Protein AF-A0A974KWH3-F1 (afdb_monomer_lite)

Secondary structure (DSSP, 8-state):
--HHHHHHHHHHHHHHHHHHHHHHHHHHHHHHHHHHHHHHHHHHHHHHHHHHHHHHHHHHHHHHHHHHHTT--S------HHHHHHHHHHHHHHHHHHHHHHHHHHHHHHHHHHHHHHHHHHHHHHH-

Radius of gyration: 28.75 Å; chains: 1; bounding box: 58×22×89 Å

Foldseek 3Di:
DDPVVVVVVVVVVVVLLVVLVVVLVVLVVVLVVLVVVLVVLVVVLVVLVVVLVVLVVVLVVVVVVVCVVVVPPDDDDDDDPVSVVSVVVSVVSVVVSVVSVVVSVVSVVVSVVSVVVSVVSVVSNVVD

Sequence (128 aa):
MNYLDLYLQHFLKIIIKNNINDYRSLLDDKLQSMERYIKYLKNKKEKINTLIDSLSATLENKYIDMINMYNIKNAQEVHNYEIDLLKQRLDKFEAYYAKIEANIHRCTKERIAAEEQYAIIEQMSYVA

pLDDT: mean 92.66, std 6.04, range [61.94, 98.25]

Organism: Staphylococcus hominis (NCBI:txid1290)

Structure (mmCIF, N/CA/C/O backbone):
data_AF-A0A974KWH3-F1
#
_entry.id   AF-A0A974KWH3-F1
#
loop_
_atom_site.group_PDB
_atom_site.id
_atom_site.type_symbol
_atom_site.label_atom_id
_atom_site.label_alt_id
_atom_site.label_comp_id
_atom_site.label_asym_id
_atom_site.label_entity_id
_atom_site.label_seq_id
_atom_site.pdbx_PDB_ins_code
_atom_site.Cartn_x
_atom_site.Cartn_y
_atom_site.Cartn_z
_atom_site.occupancy
_atom_site.B_iso_or_equiv
_atom_site.auth_seq_id
_atom_site.auth_comp_id
_atom_site.auth_asym_id
_atom_site.auth_atom_id
_atom_site.pdbx_PDB_model_num
ATOM 1 N N . MET A 1 1 ? 35.451 0.310 -47.562 1.00 61.94 1 MET A N 1
ATOM 2 C CA . MET A 1 1 ? 34.075 0.454 -47.044 1.00 61.94 1 MET A CA 1
ATOM 3 C C . MET A 1 1 ? 33.221 1.024 -48.155 1.00 61.94 1 MET A C 1
ATOM 5 O O . MET A 1 1 ? 33.635 2.017 -48.743 1.00 61.94 1 MET A O 1
ATOM 9 N N . ASN A 1 2 ? 32.104 0.382 -48.490 1.00 88.38 2 ASN A N 1
ATOM 10 C CA . ASN A 1 2 ? 31.169 0.894 -49.490 1.00 88.38 2 ASN A CA 1
ATOM 11 C C . ASN A 1 2 ? 30.432 2.118 -48.910 1.00 88.38 2 ASN A C 1
ATOM 13 O O . ASN A 1 2 ? 30.171 2.174 -47.710 1.00 88.38 2 ASN A O 1
ATOM 17 N N . TYR A 1 3 ? 30.085 3.097 -49.746 1.00 85.44 3 TYR A N 1
ATOM 18 C CA . TYR A 1 3 ? 29.260 4.249 -49.360 1.00 85.44 3 TYR A CA 1
ATOM 19 C C . TYR A 1 3 ? 27.941 3.812 -48.699 1.00 85.44 3 TYR A C 1
ATOM 21 O O . TYR A 1 3 ? 27.488 4.423 -47.732 1.00 85.44 3 TYR A O 1
ATOM 29 N N . LEU A 1 4 ? 27.378 2.694 -49.170 1.00 89.31 4 LEU A N 1
ATOM 30 C CA . LEU A 1 4 ? 26.201 2.068 -48.574 1.0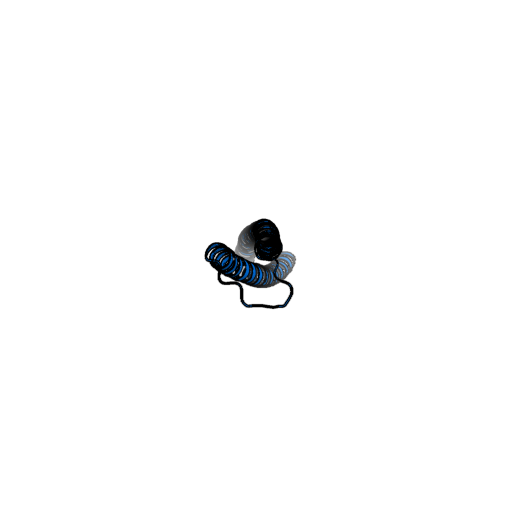0 89.31 4 LEU A CA 1
ATOM 31 C C . LEU A 1 4 ? 26.446 1.609 -47.124 1.00 89.31 4 LEU A C 1
ATOM 33 O O . LEU A 1 4 ? 25.578 1.803 -46.279 1.00 89.31 4 LEU A O 1
ATOM 37 N N . ASP A 1 5 ? 27.628 1.063 -46.816 1.00 90.62 5 ASP A N 1
ATOM 38 C CA . ASP A 1 5 ? 27.973 0.605 -45.461 1.00 90.62 5 ASP A CA 1
ATOM 39 C C . ASP A 1 5 ? 28.039 1.789 -44.488 1.00 90.62 5 ASP A C 1
ATOM 41 O O . ASP A 1 5 ? 27.497 1.726 -43.388 1.00 90.62 5 ASP A O 1
ATOM 45 N N . LEU A 1 6 ? 28.659 2.895 -44.914 1.00 89.44 6 LEU A N 1
ATOM 46 C CA . LEU A 1 6 ? 28.743 4.138 -44.139 1.00 89.44 6 LEU A CA 1
ATOM 47 C C . LEU A 1 6 ? 27.360 4.741 -43.877 1.00 89.44 6 LEU A C 1
ATOM 49 O O . LEU A 1 6 ? 27.069 5.160 -42.755 1.00 89.44 6 LEU A O 1
ATOM 53 N N . TYR A 1 7 ? 26.500 4.758 -44.897 1.00 91.62 7 TYR A N 1
ATOM 54 C CA . TYR A 1 7 ? 25.125 5.226 -44.760 1.00 91.62 7 TYR A CA 1
ATOM 55 C C . TYR A 1 7 ? 24.334 4.366 -43.769 1.00 91.62 7 TYR A C 1
ATOM 57 O O . TYR A 1 7 ? 23.708 4.903 -42.856 1.00 91.62 7 TYR A O 1
ATOM 65 N N . LEU A 1 8 ? 24.402 3.037 -43.901 1.00 92.25 8 LEU A N 1
ATOM 66 C CA . LEU A 1 8 ? 23.712 2.110 -43.004 1.00 92.25 8 LEU A CA 1
ATOM 67 C C . LEU A 1 8 ? 24.210 2.240 -41.562 1.00 92.25 8 LEU A C 1
ATOM 69 O O . LEU A 1 8 ? 23.397 2.282 -40.643 1.00 92.25 8 LEU A O 1
ATOM 73 N N . GLN A 1 9 ? 25.522 2.370 -41.349 1.00 91.00 9 GLN A N 1
ATOM 74 C CA . GLN A 1 9 ? 26.088 2.597 -40.017 1.00 91.00 9 GLN A CA 1
ATOM 75 C C . GLN A 1 9 ? 25.588 3.902 -39.392 1.00 91.00 9 GLN A C 1
ATOM 77 O O . GLN A 1 9 ? 25.196 3.917 -38.225 1.00 91.00 9 GLN A O 1
ATOM 82 N N . HIS A 1 10 ? 25.569 4.992 -40.160 1.00 91.06 10 HIS A N 1
ATOM 83 C CA . HIS A 1 10 ? 25.078 6.279 -39.678 1.00 91.06 10 HIS A CA 1
ATOM 84 C C . HIS A 1 10 ? 23.577 6.241 -39.362 1.00 91.06 10 HIS A C 1
ATOM 86 O O . HIS A 1 10 ? 23.155 6.703 -38.302 1.00 91.06 10 HIS A O 1
ATOM 92 N N . PHE A 1 11 ? 22.783 5.638 -40.250 1.00 92.88 11 PHE A N 1
ATOM 93 C CA . PHE A 1 11 ? 21.349 5.455 -40.059 1.00 92.88 11 PHE A CA 1
ATOM 94 C C . PHE A 1 11 ? 21.052 4.636 -38.797 1.00 92.88 11 PHE A C 1
ATOM 96 O O . PHE A 1 11 ? 20.302 5.090 -37.933 1.00 92.88 11 PHE A O 1
ATOM 103 N N . LEU A 1 12 ? 21.694 3.474 -38.638 1.00 91.62 12 LEU A N 1
ATOM 104 C CA . LEU A 1 12 ? 21.529 2.624 -37.457 1.00 91.62 12 LEU A CA 1
ATOM 105 C C . LEU A 1 12 ? 21.921 3.358 -36.175 1.00 91.62 12 LEU A C 1
ATOM 107 O O . LEU A 1 12 ? 21.193 3.276 -35.190 1.00 91.62 12 LEU A O 1
ATOM 111 N N . LYS A 1 13 ? 23.018 4.123 -36.193 1.00 91.50 13 LYS A N 1
ATOM 112 C CA . LYS A 1 13 ? 23.452 4.915 -35.037 1.00 91.50 13 LYS A CA 1
ATOM 113 C C . LYS A 1 13 ? 22.387 5.921 -34.597 1.00 91.50 13 LYS A C 1
ATOM 115 O O . LYS A 1 13 ? 22.090 6.019 -33.409 1.00 91.50 13 LYS A O 1
ATOM 120 N N . ILE A 1 14 ? 21.784 6.645 -35.543 1.00 92.44 14 ILE A N 1
ATOM 121 C CA . ILE A 1 14 ? 20.708 7.602 -35.245 1.00 92.44 14 ILE A CA 1
ATOM 122 C C . ILE A 1 14 ? 19.489 6.882 -34.663 1.00 92.44 14 ILE A C 1
ATOM 124 O O . ILE A 1 14 ? 18.960 7.309 -33.638 1.00 92.44 14 ILE A O 1
ATOM 128 N N . ILE A 1 15 ? 19.064 5.780 -35.285 1.00 93.19 15 ILE A N 1
ATOM 129 C CA . ILE A 1 15 ? 17.895 5.014 -34.838 1.00 93.19 15 ILE A CA 1
ATOM 130 C C . ILE A 1 15 ? 18.109 4.450 -33.429 1.00 93.19 15 ILE A C 1
ATOM 132 O O . ILE A 1 15 ? 17.238 4.597 -32.575 1.00 93.19 15 ILE A O 1
ATOM 136 N N . ILE A 1 16 ? 19.273 3.853 -33.156 1.00 91.50 16 ILE A N 1
ATOM 137 C CA . ILE A 1 16 ? 19.616 3.316 -31.831 1.00 91.50 16 ILE A CA 1
ATOM 138 C C . ILE A 1 16 ? 19.596 4.432 -30.785 1.00 91.50 16 ILE A C 1
ATOM 140 O O . ILE A 1 16 ? 18.963 4.278 -29.742 1.00 91.50 16 ILE A O 1
ATOM 144 N N . LYS A 1 17 ? 20.221 5.577 -31.079 1.00 92.00 17 LYS A N 1
ATOM 145 C CA . LYS A 1 17 ? 20.257 6.718 -30.160 1.00 92.00 17 LYS A CA 1
ATOM 146 C C . LYS A 1 17 ? 18.860 7.254 -29.841 1.00 92.00 17 LYS A C 1
ATOM 148 O O . LYS A 1 17 ? 18.569 7.528 -28.679 1.00 92.00 17 LYS A O 1
ATOM 153 N N . ASN A 1 18 ? 17.997 7.391 -30.847 1.00 93.06 18 ASN A N 1
ATOM 154 C CA . ASN A 1 18 ? 16.625 7.855 -30.643 1.00 93.06 18 ASN A CA 1
ATOM 155 C C . ASN A 1 18 ? 15.825 6.861 -29.794 1.00 93.06 18 ASN A C 1
ATOM 157 O O . ASN A 1 18 ? 15.257 7.261 -28.785 1.00 93.06 18 ASN A O 1
ATOM 161 N N . ASN A 1 19 ? 15.892 5.565 -30.111 1.00 91.81 19 ASN A N 1
ATOM 162 C CA . ASN A 1 19 ? 15.206 4.528 -29.337 1.00 91.81 19 ASN A CA 1
ATOM 163 C C . ASN A 1 19 ? 15.652 4.490 -27.866 1.00 91.81 19 ASN A C 1
ATOM 165 O O . ASN A 1 19 ? 14.821 4.328 -26.975 1.00 91.81 19 ASN A O 1
ATOM 169 N N . ILE A 1 20 ? 16.954 4.652 -27.596 1.00 92.88 20 ILE A N 1
ATOM 170 C CA . ILE A 1 20 ? 17.484 4.727 -26.226 1.00 92.88 20 ILE A CA 1
ATOM 171 C C . ILE A 1 20 ? 16.892 5.930 -25.487 1.00 92.88 20 ILE A C 1
ATOM 173 O O . ILE A 1 20 ? 16.456 5.792 -24.345 1.00 92.88 20 ILE A O 1
ATOM 177 N N . ASN A 1 21 ? 16.849 7.100 -26.130 1.00 91.81 21 ASN A N 1
ATOM 178 C CA . ASN A 1 21 ? 16.291 8.308 -25.524 1.00 91.81 21 ASN A CA 1
ATOM 179 C C . ASN A 1 21 ? 14.789 8.175 -25.245 1.00 91.81 21 ASN A C 1
ATOM 181 O O . ASN A 1 21 ? 14.346 8.535 -24.154 1.00 91.81 21 ASN A O 1
ATOM 185 N N . ASP A 1 22 ? 14.032 7.626 -26.194 1.00 92.94 22 ASP A N 1
ATOM 186 C CA . ASP A 1 22 ? 12.588 7.423 -26.062 1.00 92.94 22 ASP A CA 1
ATOM 187 C C . ASP A 1 22 ? 12.280 6.455 -24.916 1.00 92.94 22 ASP A C 1
ATOM 189 O O . ASP A 1 22 ? 11.452 6.738 -24.045 1.00 92.94 22 ASP A O 1
ATOM 193 N N . TYR A 1 23 ? 13.002 5.333 -24.859 1.00 92.81 23 TYR A N 1
ATOM 194 C CA . TYR A 1 23 ? 12.831 4.355 -23.791 1.00 92.81 23 TYR A CA 1
ATOM 195 C C . TYR A 1 23 ? 13.249 4.915 -22.428 1.00 92.81 23 TYR A C 1
ATOM 197 O O . TYR A 1 23 ? 12.569 4.675 -21.431 1.00 92.81 23 TYR A O 1
ATOM 205 N N . ARG A 1 24 ? 14.322 5.716 -22.373 1.00 91.75 24 ARG A N 1
ATOM 206 C CA . ARG A 1 24 ? 14.738 6.413 -21.149 1.00 91.75 24 ARG A CA 1
ATOM 207 C C . ARG A 1 24 ? 13.640 7.346 -20.637 1.00 91.75 24 ARG A C 1
ATOM 209 O O . ARG A 1 24 ? 13.347 7.319 -19.447 1.00 91.75 24 ARG A O 1
ATOM 216 N N . SER A 1 25 ? 13.015 8.125 -21.523 1.00 92.88 25 SER A N 1
ATOM 217 C CA . SER A 1 25 ? 11.911 9.024 -21.157 1.00 92.88 25 SER A CA 1
ATOM 218 C C . SER A 1 25 ? 10.709 8.251 -20.611 1.00 92.88 25 SER A C 1
ATOM 220 O O . SER A 1 25 ? 10.196 8.583 -19.547 1.00 92.88 25 SER A O 1
ATOM 222 N N . LEU A 1 26 ? 10.298 7.178 -21.296 1.00 94.50 26 LEU A N 1
ATOM 223 C CA . LEU A 1 26 ? 9.201 6.313 -20.847 1.00 94.50 26 LEU A CA 1
ATOM 224 C C . LEU A 1 26 ? 9.461 5.714 -19.462 1.00 94.50 26 LEU A C 1
ATOM 226 O O . LEU A 1 26 ? 8.545 5.566 -18.649 1.00 94.50 26 LEU A O 1
ATOM 230 N N . LEU A 1 27 ? 10.708 5.326 -19.203 1.00 93.56 27 LEU A N 1
ATOM 231 C CA . LEU A 1 27 ? 11.086 4.709 -17.945 1.00 93.56 27 LEU A CA 1
ATOM 232 C C . LEU A 1 27 ? 11.154 5.731 -16.802 1.00 93.56 27 LEU A C 1
ATOM 234 O O . LEU A 1 27 ? 10.736 5.400 -15.693 1.00 93.56 27 LEU A O 1
ATOM 238 N N . ASP A 1 28 ? 11.592 6.962 -17.074 1.00 94.06 28 ASP A N 1
ATOM 239 C CA . ASP A 1 28 ? 11.555 8.064 -16.106 1.00 94.06 28 ASP A CA 1
ATOM 240 C C . ASP A 1 28 ? 10.110 8.399 -15.697 1.00 94.06 28 ASP A C 1
ATOM 242 O O . ASP A 1 28 ? 9.777 8.397 -14.510 1.00 94.06 28 ASP A O 1
ATOM 246 N N . ASP A 1 29 ? 9.207 8.547 -16.673 1.00 95.75 29 ASP A N 1
ATOM 247 C CA . ASP A 1 29 ? 7.777 8.768 -16.419 1.00 95.75 29 ASP A CA 1
ATOM 248 C C . ASP A 1 29 ? 7.177 7.645 -15.558 1.00 95.75 29 ASP A C 1
ATOM 250 O O . ASP A 1 29 ? 6.433 7.880 -14.594 1.00 95.75 29 ASP A O 1
ATOM 254 N N . LYS A 1 30 ? 7.536 6.394 -15.870 1.00 95.31 30 LYS A N 1
ATOM 255 C CA . LYS A 1 30 ? 7.109 5.221 -15.106 1.00 95.31 30 LYS A CA 1
ATOM 256 C C . LYS A 1 30 ? 7.637 5.265 -13.672 1.00 95.31 30 LYS A C 1
ATOM 258 O O . LYS A 1 30 ? 6.847 5.049 -12.749 1.00 95.31 30 LYS A O 1
ATOM 263 N N . LEU A 1 31 ? 8.915 5.571 -13.460 1.00 96.25 31 LEU A N 1
ATOM 264 C CA . LEU A 1 31 ? 9.518 5.672 -12.127 1.00 96.25 31 LEU A CA 1
ATOM 265 C C . LEU A 1 31 ? 8.863 6.770 -11.286 1.00 96.25 31 LEU A C 1
ATOM 267 O O . LEU A 1 31 ? 8.466 6.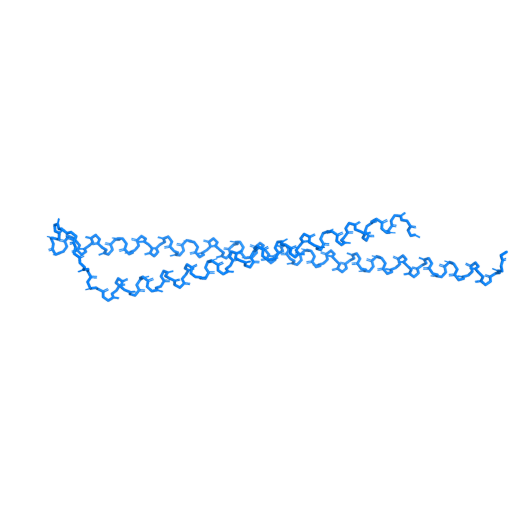510 -10.145 1.00 96.25 31 LEU A O 1
ATOM 271 N N . GLN A 1 32 ? 8.642 7.952 -11.865 1.00 96.62 32 GLN A N 1
ATOM 272 C CA . GLN A 1 32 ? 7.932 9.042 -11.195 1.00 96.62 32 GLN A CA 1
ATOM 273 C C . GLN A 1 32 ? 6.496 8.644 -10.824 1.00 96.62 32 GLN A C 1
ATOM 275 O O . GLN A 1 32 ? 6.014 8.957 -9.730 1.00 96.62 32 GLN A O 1
ATOM 280 N N . SER A 1 33 ? 5.793 7.932 -11.710 1.00 96.56 33 SER A N 1
ATOM 281 C CA . SER A 1 33 ? 4.436 7.450 -11.432 1.00 96.56 33 SER A CA 1
ATOM 282 C C . SER A 1 33 ? 4.405 6.458 -10.260 1.00 96.56 33 SER A C 1
ATOM 284 O O . SER A 1 33 ? 3.553 6.573 -9.371 1.00 96.56 33 SER A O 1
ATOM 286 N N . MET A 1 34 ? 5.376 5.540 -10.202 1.00 97.06 34 MET A N 1
ATOM 287 C CA . MET A 1 34 ? 5.526 4.571 -9.116 1.00 97.06 34 MET A CA 1
ATOM 288 C C . MET A 1 34 ? 5.832 5.265 -7.791 1.00 97.06 34 MET A C 1
ATOM 290 O O . MET A 1 34 ? 5.223 4.934 -6.773 1.00 97.06 34 MET A O 1
ATOM 294 N N . GLU A 1 35 ? 6.722 6.256 -7.790 1.00 96.81 35 GLU A N 1
ATOM 295 C CA . GLU A 1 35 ? 7.057 7.028 -6.594 1.00 96.81 35 GLU A CA 1
ATOM 296 C C . GLU A 1 35 ? 5.833 7.765 -6.035 1.00 96.81 35 GLU A C 1
ATOM 298 O O . GLU A 1 35 ? 5.516 7.653 -4.844 1.00 96.81 35 GLU A O 1
ATOM 303 N N . ARG A 1 36 ? 5.083 8.459 -6.903 1.00 98.06 36 ARG A N 1
ATOM 304 C CA . ARG A 1 36 ? 3.835 9.136 -6.517 1.00 98.06 36 ARG A CA 1
ATOM 305 C C . ARG A 1 36 ? 2.822 8.153 -5.940 1.00 98.06 36 ARG A C 1
ATOM 307 O O . ARG A 1 36 ? 2.182 8.458 -4.931 1.00 98.06 36 ARG A O 1
ATOM 314 N N . TYR A 1 37 ? 2.687 6.974 -6.542 1.00 97.94 37 TYR A N 1
ATOM 315 C CA . TYR A 1 37 ? 1.759 5.954 -6.067 1.00 97.94 37 TYR A CA 1
ATOM 316 C C . TYR A 1 37 ? 2.174 5.365 -4.712 1.00 97.94 37 TYR A C 1
ATOM 318 O O . TYR A 1 37 ? 1.343 5.265 -3.808 1.00 97.94 37 TYR A O 1
ATOM 326 N N . ILE A 1 38 ? 3.459 5.056 -4.515 1.00 98.06 38 ILE A N 1
ATOM 327 C CA . ILE A 1 38 ? 3.990 4.600 -3.222 1.00 98.06 38 ILE A CA 1
ATOM 328 C C . ILE A 1 38 ? 3.752 5.663 -2.144 1.00 98.06 38 ILE A C 1
ATOM 330 O O . ILE A 1 38 ? 3.286 5.336 -1.051 1.00 98.06 38 ILE A O 1
ATOM 334 N N . LYS A 1 39 ? 4.006 6.942 -2.448 1.00 98.25 39 LYS A N 1
ATOM 335 C CA . LYS A 1 39 ? 3.732 8.059 -1.532 1.00 98.25 39 LYS A CA 1
ATOM 336 C C . LYS A 1 39 ? 2.250 8.150 -1.172 1.00 98.25 39 LYS A C 1
ATOM 338 O O . LYS A 1 39 ? 1.908 8.287 0.000 1.00 98.25 39 LYS A O 1
ATOM 343 N N . TYR A 1 40 ? 1.364 8.023 -2.159 1.00 98.19 40 TYR A N 1
ATOM 344 C CA . TYR A 1 40 ? -0.078 7.966 -1.922 1.00 98.19 40 TYR A CA 1
ATOM 345 C C . TYR A 1 40 ? -0.457 6.818 -0.974 1.00 98.19 40 TYR A C 1
ATOM 347 O O . TYR A 1 40 ? -1.213 7.034 -0.025 1.00 98.19 40 TYR A O 1
ATOM 355 N N . LEU A 1 41 ? 0.082 5.615 -1.194 1.00 98.19 41 LEU A N 1
ATOM 356 C CA . LEU A 1 41 ? -0.193 4.457 -0.344 1.00 98.19 41 LEU A CA 1
ATOM 357 C C . LEU A 1 41 ? 0.312 4.659 1.091 1.00 98.19 41 LEU A C 1
ATOM 359 O O . LEU A 1 41 ? -0.424 4.342 2.023 1.00 98.19 41 LEU A O 1
ATOM 363 N N . LYS A 1 42 ? 1.506 5.236 1.281 1.00 97.88 42 LYS A N 1
ATOM 364 C CA . LYS A 1 42 ? 2.042 5.577 2.612 1.00 97.88 42 LYS A CA 1
ATOM 365 C C . LYS A 1 42 ? 1.136 6.559 3.356 1.00 97.88 42 LYS A C 1
ATOM 367 O O . LYS A 1 42 ? 0.710 6.269 4.469 1.00 97.88 42 LYS A O 1
ATOM 372 N N . ASN A 1 43 ? 0.726 7.646 2.703 1.00 98.12 43 ASN A N 1
ATOM 373 C CA . ASN A 1 43 ? -0.203 8.612 3.299 1.00 98.12 43 ASN A CA 1
ATOM 374 C C . ASN A 1 43 ? -1.554 7.968 3.650 1.00 98.12 43 ASN A C 1
ATOM 376 O O . ASN A 1 43 ? -2.197 8.311 4.640 1.00 98.12 43 ASN A O 1
ATOM 380 N N . LYS A 1 44 ? -2.027 7.038 2.814 1.00 97.31 44 LYS A N 1
ATOM 381 C CA . LYS A 1 44 ? -3.267 6.304 3.071 1.00 97.31 44 LYS A CA 1
ATOM 382 C C . LYS A 1 44 ? -3.132 5.361 4.268 1.00 97.31 44 LYS A C 1
ATOM 384 O O . LYS A 1 44 ? -4.054 5.299 5.076 1.00 97.31 44 LYS A O 1
ATOM 389 N N . LYS A 1 45 ? -1.997 4.666 4.385 1.00 97.81 45 LYS A N 1
ATOM 390 C CA . LYS A 1 45 ? -1.650 3.800 5.519 1.00 97.81 45 LYS A CA 1
ATOM 391 C C . LYS A 1 45 ? -1.678 4.580 6.833 1.00 97.81 45 LYS A C 1
ATOM 393 O O . LYS A 1 45 ? -2.335 4.137 7.767 1.00 97.81 45 LYS A O 1
ATOM 398 N N . GLU A 1 46 ? -1.054 5.756 6.879 1.00 97.69 46 GLU A N 1
ATOM 399 C CA . GLU A 1 46 ? -1.057 6.626 8.068 1.00 97.69 46 GLU A CA 1
ATOM 400 C C . GLU A 1 46 ? -2.476 7.006 8.501 1.00 97.69 46 GLU A C 1
ATOM 402 O O . GLU A 1 46 ? -2.838 6.835 9.662 1.00 97.69 46 GLU A O 1
ATOM 407 N N . LYS A 1 47 ? -3.326 7.431 7.556 1.00 96.88 47 LYS A N 1
ATOM 408 C CA . LYS A 1 47 ? -4.733 7.752 7.850 1.00 96.88 47 LYS A CA 1
ATOM 409 C C . LYS A 1 47 ? -5.508 6.558 8.408 1.00 96.88 47 LYS A C 1
ATOM 411 O O . LYS A 1 47 ? -6.361 6.726 9.274 1.00 96.88 47 LYS A O 1
ATOM 416 N N . ILE A 1 48 ? -5.239 5.349 7.922 1.00 97.19 48 ILE A N 1
ATOM 417 C CA . ILE A 1 48 ? -5.888 4.142 8.450 1.00 97.19 48 ILE A CA 1
ATOM 418 C C . ILE A 1 48 ? -5.359 3.815 9.838 1.00 97.19 48 ILE A C 1
ATOM 420 O O . ILE A 1 48 ? -6.162 3.476 10.697 1.00 97.19 48 ILE A O 1
ATOM 424 N N . ASN A 1 49 ? -4.059 3.989 10.082 1.00 97.50 49 ASN A N 1
ATOM 425 C CA . ASN A 1 49 ? -3.484 3.822 11.414 1.00 97.50 49 ASN A CA 1
ATOM 426 C C . ASN A 1 49 ? -4.193 4.720 12.429 1.00 97.50 49 ASN A C 1
ATOM 428 O O . ASN A 1 49 ? -4.682 4.228 13.431 1.00 97.50 49 ASN A O 1
ATOM 432 N N . THR A 1 50 ? -4.380 6.006 12.106 1.00 97.38 50 THR A N 1
ATOM 433 C CA . THR A 1 50 ? -5.089 6.934 13.003 1.00 97.38 50 THR A CA 1
ATOM 434 C C . THR A 1 50 ? -6.541 6.522 13.269 1.00 97.38 50 THR A C 1
ATOM 436 O O . THR A 1 50 ? -7.076 6.746 14.355 1.00 97.38 50 THR A O 1
ATOM 439 N N . LEU A 1 51 ? -7.201 5.897 12.286 1.00 96.50 51 LEU A N 1
ATOM 440 C CA . LEU A 1 51 ? -8.551 5.364 12.461 1.00 96.50 51 LEU A CA 1
ATOM 441 C C . LEU A 1 51 ? -8.558 4.118 13.350 1.00 96.50 51 LEU A C 1
ATOM 443 O O . LEU A 1 51 ? -9.453 3.994 14.179 1.00 96.50 51 LEU A O 1
ATOM 447 N N . ILE A 1 52 ? -7.572 3.231 13.204 1.00 97.81 52 ILE A N 1
ATOM 448 C CA . ILE A 1 52 ? -7.386 2.078 14.091 1.00 97.81 52 ILE A CA 1
ATOM 449 C C . ILE A 1 52 ? -7.151 2.575 15.518 1.00 97.81 52 ILE A C 1
ATOM 451 O O . ILE A 1 52 ? -7.917 2.215 16.402 1.00 97.81 52 ILE A O 1
ATOM 455 N N . ASP A 1 53 ? -6.198 3.486 15.724 1.00 97.75 53 ASP A N 1
ATOM 456 C CA . ASP A 1 53 ? -5.855 4.024 17.047 1.00 97.75 53 ASP A CA 1
ATOM 457 C C . ASP A 1 53 ? -7.082 4.641 17.743 1.00 97.75 53 ASP A C 1
ATOM 459 O O . ASP A 1 53 ? -7.386 4.333 18.896 1.00 97.75 53 ASP A O 1
ATOM 463 N N . SER A 1 54 ? -7.845 5.475 17.024 1.00 97.00 54 SER A N 1
ATOM 464 C CA . SER A 1 54 ? -9.069 6.082 17.569 1.00 97.00 54 SER A CA 1
ATOM 465 C C . SER A 1 54 ? -10.172 5.067 17.892 1.00 97.00 54 SER A C 1
ATOM 467 O O . SER A 1 54 ? -10.868 5.214 18.902 1.00 97.00 54 SER A O 1
ATOM 469 N N . LEU A 1 55 ? -10.345 4.029 17.069 1.00 96.69 55 LEU A N 1
ATOM 470 C CA . LEU A 1 55 ? -11.320 2.967 17.321 1.00 96.69 55 LEU A CA 1
ATOM 471 C C . LEU A 1 55 ? -10.902 2.085 18.498 1.00 96.69 55 LEU A C 1
ATOM 473 O O . LEU A 1 55 ? -11.761 1.747 19.309 1.00 96.69 55 LEU A O 1
ATOM 477 N N . SER A 1 56 ? -9.613 1.773 18.626 1.00 96.81 56 SER A N 1
ATOM 478 C CA . SER A 1 56 ? -9.055 1.026 19.756 1.00 96.81 56 SER A CA 1
ATOM 479 C C . SER A 1 56 ? -9.266 1.782 21.064 1.00 96.81 56 SER A C 1
ATOM 481 O O . SER A 1 56 ? -9.841 1.226 21.994 1.00 96.81 56 SER A O 1
ATOM 483 N N . ALA A 1 57 ? -8.956 3.082 21.102 1.00 97.50 57 ALA A N 1
ATOM 484 C CA . ALA A 1 57 ? -9.231 3.920 22.271 1.00 97.50 57 ALA A CA 1
ATOM 485 C C . ALA A 1 57 ? -10.735 3.981 22.607 1.00 97.50 57 ALA A C 1
ATOM 487 O O . ALA A 1 57 ? -11.135 3.930 23.769 1.00 97.50 57 ALA A O 1
ATOM 488 N N . THR A 1 58 ? -11.600 4.058 21.589 1.00 96.75 58 THR A N 1
ATOM 489 C CA . THR A 1 58 ? -13.060 4.036 21.787 1.00 96.75 58 THR A CA 1
ATOM 490 C C . THR A 1 58 ? -13.529 2.701 22.370 1.00 96.75 58 THR A C 1
ATOM 492 O O . THR A 1 58 ? -14.393 2.676 23.248 1.00 96.75 58 THR A O 1
ATOM 495 N N . LEU A 1 59 ? -12.970 1.591 21.887 1.00 95.38 59 LEU A N 1
ATOM 496 C CA . LEU A 1 59 ? -13.273 0.249 22.368 1.00 95.38 59 LEU A CA 1
ATOM 497 C C . LEU A 1 59 ? -12.832 0.072 23.826 1.00 95.38 59 LEU A C 1
ATOM 499 O O . LEU A 1 5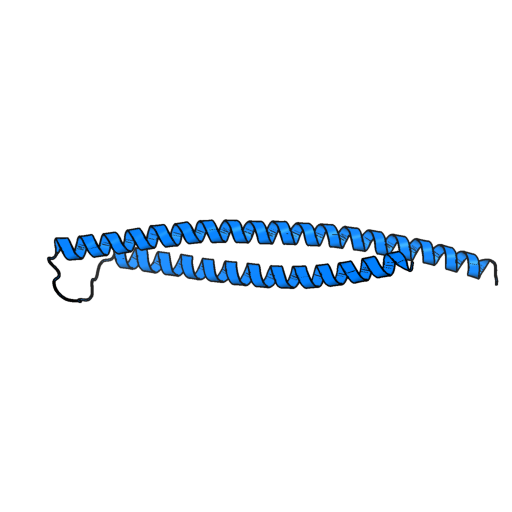9 ? -13.618 -0.404 24.643 1.00 95.38 59 LEU A O 1
ATOM 503 N N . GLU A 1 60 ? -11.616 0.501 24.160 1.00 94.56 60 GLU A N 1
ATOM 504 C CA . GLU A 1 60 ? -11.084 0.490 25.527 1.00 94.56 60 GLU A CA 1
ATOM 505 C C . GLU A 1 60 ? -11.963 1.301 26.484 1.00 94.56 60 GLU A C 1
ATOM 507 O O . GLU A 1 60 ? -12.360 0.794 27.533 1.00 94.56 60 GLU A O 1
ATOM 512 N N . ASN A 1 61 ? -12.357 2.517 26.094 1.00 94.62 61 ASN A N 1
ATOM 513 C CA . ASN A 1 61 ? -13.251 3.350 26.900 1.00 94.62 61 ASN A CA 1
ATOM 514 C C . ASN A 1 61 ? -14.603 2.667 27.150 1.00 94.62 61 ASN A C 1
ATOM 516 O O . ASN A 1 61 ? -15.072 2.636 28.285 1.00 94.62 61 ASN A O 1
ATOM 520 N N . LYS A 1 62 ? -15.200 2.028 26.132 1.00 92.19 62 LYS A N 1
ATOM 521 C CA . LYS A 1 62 ? -16.446 1.264 26.321 1.00 92.19 62 LYS A CA 1
ATOM 522 C C . LYS A 1 62 ? -16.284 0.086 27.279 1.00 92.19 62 LYS A C 1
ATOM 524 O O . LYS A 1 62 ? -17.213 -0.225 28.026 1.00 92.19 62 LYS A O 1
ATOM 529 N N . TYR A 1 63 ? -15.135 -0.586 27.254 1.00 91.81 63 TYR A N 1
ATOM 530 C CA . TYR A 1 63 ? -14.837 -1.638 28.221 1.00 91.81 63 TYR A CA 1
ATOM 531 C C . TYR A 1 63 ? -14.755 -1.084 29.647 1.00 91.81 63 TYR A C 1
ATOM 533 O O . TYR A 1 63 ? -15.366 -1.661 30.547 1.00 91.81 63 TYR A O 1
ATOM 541 N N . ILE A 1 64 ? -14.072 0.048 29.847 1.00 91.25 64 ILE A N 1
ATOM 542 C CA . ILE A 1 64 ? -13.980 0.737 31.144 1.00 91.25 64 ILE A CA 1
ATOM 543 C C . ILE A 1 64 ? -15.373 1.127 31.653 1.00 91.25 64 ILE A C 1
ATOM 545 O O . ILE A 1 64 ? -15.715 0.825 32.798 1.00 91.25 64 ILE A O 1
ATOM 549 N N . ASP A 1 65 ? -16.201 1.732 30.801 1.00 90.56 65 ASP A N 1
ATOM 550 C CA . ASP A 1 65 ? -17.561 2.143 31.156 1.00 90.56 65 ASP A CA 1
ATOM 551 C C . ASP A 1 65 ? -18.409 0.956 31.622 1.00 90.56 65 ASP A C 1
ATOM 553 O O . ASP A 1 65 ? -19.109 1.048 32.630 1.00 90.56 65 ASP A O 1
ATOM 557 N N . MET A 1 66 ? -18.314 -0.191 30.945 1.00 87.75 66 MET A N 1
ATOM 558 C CA . MET A 1 66 ? -19.041 -1.393 31.359 1.00 87.75 66 MET A CA 1
ATOM 559 C C . MET A 1 66 ? -18.523 -2.003 32.655 1.00 87.75 66 MET A C 1
ATOM 561 O O . MET A 1 66 ? -19.330 -2.428 33.483 1.00 87.75 66 MET A O 1
ATOM 565 N N . ILE A 1 67 ? -17.204 -2.039 32.851 1.00 87.94 67 ILE A N 1
ATOM 566 C CA . ILE A 1 67 ? -16.611 -2.507 34.109 1.00 87.94 67 ILE A CA 1
ATOM 567 C C . ILE A 1 67 ? -17.148 -1.676 35.275 1.00 87.94 67 ILE A C 1
ATOM 569 O O . ILE A 1 67 ? -17.592 -2.238 36.278 1.00 87.94 67 ILE A O 1
ATOM 573 N N . ASN A 1 68 ? -17.180 -0.354 35.103 1.00 89.00 68 ASN A N 1
ATOM 574 C CA . ASN A 1 68 ? -17.690 0.576 36.102 1.00 89.00 68 ASN A CA 1
ATOM 575 C C . ASN A 1 68 ? -19.202 0.419 36.318 1.00 89.00 68 ASN A C 1
ATOM 577 O O . ASN A 1 68 ? -19.649 0.324 37.460 1.00 89.00 68 ASN A O 1
ATOM 581 N N . MET A 1 69 ? -19.993 0.350 35.240 1.00 87.94 69 MET A N 1
ATOM 582 C CA . MET A 1 69 ? -21.458 0.293 35.313 1.00 87.94 69 MET A CA 1
ATOM 583 C C . MET A 1 69 ? -21.970 -0.990 35.977 1.00 87.94 69 MET A C 1
ATOM 585 O O . MET A 1 69 ? -22.926 -0.945 36.747 1.00 87.94 69 MET A O 1
ATOM 589 N N . TYR A 1 70 ? -21.326 -2.129 35.709 1.00 85.50 70 TYR A N 1
ATOM 590 C CA . TYR A 1 70 ? -21.724 -3.428 36.261 1.00 85.50 70 TYR A CA 1
ATOM 591 C C . TYR A 1 70 ? -20.890 -3.859 37.478 1.00 85.50 70 TYR A C 1
ATOM 593 O O . TYR A 1 70 ? -21.073 -4.973 37.970 1.00 85.50 70 TYR A O 1
ATOM 601 N N . ASN A 1 71 ? -19.992 -2.998 37.979 1.00 84.56 71 ASN A N 1
ATOM 602 C CA . ASN A 1 71 ? -19.070 -3.289 39.084 1.00 84.56 71 ASN A CA 1
ATOM 603 C C . ASN A 1 71 ? -18.348 -4.637 38.895 1.00 84.56 71 ASN A C 1
ATOM 605 O O . ASN A 1 71 ? -18.316 -5.490 39.788 1.00 84.56 71 ASN A O 1
ATOM 609 N N . ILE A 1 72 ? -17.832 -4.851 37.684 1.00 82.94 72 ILE A N 1
ATOM 610 C CA . ILE A 1 72 ? -17.182 -6.098 37.280 1.00 82.94 72 ILE A CA 1
ATOM 611 C C . ILE A 1 72 ? -15.841 -6.192 38.012 1.00 82.94 72 ILE A C 1
ATOM 613 O O . ILE A 1 72 ? -14.935 -5.405 37.757 1.00 82.94 72 ILE A O 1
ATOM 617 N N . LYS A 1 73 ? -15.702 -7.160 38.924 1.00 80.50 73 LYS A N 1
ATOM 618 C CA . LYS A 1 73 ? -14.485 -7.324 39.747 1.00 80.50 73 LYS A CA 1
ATOM 619 C C . LYS A 1 73 ? -13.510 -8.374 39.224 1.00 80.50 73 LYS A C 1
ATOM 621 O O . LYS A 1 73 ? -12.347 -8.360 39.607 1.00 80.50 73 LYS A O 1
ATOM 626 N N . ASN A 1 74 ? -13.986 -9.277 38.370 1.00 81.75 74 ASN A N 1
ATOM 627 C CA . ASN A 1 74 ? -13.223 -10.400 37.832 1.00 81.75 74 ASN A CA 1
ATOM 628 C C . ASN A 1 74 ? -13.389 -10.459 36.312 1.00 81.75 74 ASN A C 1
ATOM 630 O O . ASN A 1 74 ? -14.387 -9.974 35.779 1.00 81.75 74 ASN A O 1
ATOM 634 N N . ALA A 1 75 ? -12.432 -11.085 35.623 1.00 78.25 75 ALA A N 1
ATOM 635 C CA . ALA A 1 75 ? -12.531 -11.313 34.187 1.00 78.25 75 ALA A CA 1
ATOM 636 C C . ALA A 1 75 ? -13.794 -12.127 33.863 1.00 78.25 75 ALA A C 1
ATOM 638 O O . ALA A 1 75 ? -13.984 -13.227 34.381 1.00 78.25 75 ALA A O 1
ATOM 639 N N . GLN A 1 76 ? -14.646 -11.573 33.008 1.00 79.88 76 GLN A N 1
ATOM 640 C CA . GLN A 1 76 ? -15.842 -12.232 32.500 1.00 79.88 76 GLN A CA 1
ATOM 641 C C . GLN A 1 76 ? -16.066 -11.840 31.044 1.00 79.88 76 GLN A C 1
ATOM 643 O O . GLN A 1 76 ? -15.607 -10.786 30.595 1.00 79.88 76 GLN A O 1
ATOM 648 N N . GLU A 1 77 ? -16.772 -12.691 30.309 1.00 76.56 77 GLU A N 1
ATOM 649 C CA . GLU A 1 77 ? -17.127 -12.409 28.927 1.00 76.56 77 GLU A CA 1
ATOM 650 C C . GLU A 1 77 ? -18.175 -11.292 28.880 1.00 76.56 77 GLU A C 1
ATOM 652 O O . GLU A 1 77 ? -19.200 -11.335 29.563 1.00 76.56 77 GLU A O 1
ATOM 657 N N . VAL A 1 78 ? -17.883 -10.247 28.108 1.00 76.31 78 VAL A N 1
ATOM 658 C CA . VAL A 1 78 ? -18.749 -9.075 27.986 1.00 76.31 78 VAL A CA 1
ATOM 659 C C . VAL A 1 78 ? -19.473 -9.154 26.652 1.00 76.31 78 VAL A C 1
ATOM 661 O O . VAL A 1 78 ? -18.880 -8.896 25.605 1.00 76.31 78 VAL A O 1
ATOM 664 N N . HIS A 1 79 ? -20.760 -9.486 26.698 1.00 79.88 79 HIS A N 1
ATOM 665 C CA . HIS A 1 79 ? -21.628 -9.465 25.526 1.00 79.88 79 HIS A CA 1
ATOM 666 C C . HIS A 1 79 ? -22.243 -8.079 25.370 1.00 79.88 79 HIS A C 1
ATOM 668 O O . HIS A 1 79 ? -23.189 -7.711 26.067 1.00 79.88 79 HIS A O 1
ATOM 674 N N . ASN A 1 80 ? -21.684 -7.292 24.454 1.00 88.38 80 ASN A N 1
ATOM 675 C CA . ASN A 1 80 ? -22.205 -5.980 24.115 1.00 88.38 80 ASN A CA 1
ATOM 676 C C . ASN A 1 80 ? -22.115 -5.774 22.604 1.00 88.38 80 ASN A C 1
ATOM 678 O O . ASN A 1 80 ? -21.031 -5.765 22.024 1.00 88.38 80 ASN A O 1
ATOM 682 N N . TYR A 1 81 ? -23.276 -5.553 21.991 1.00 89.50 81 TYR A N 1
ATOM 683 C CA . TYR A 1 81 ? -23.411 -5.387 20.548 1.00 89.50 81 TYR A CA 1
ATOM 684 C C . TYR A 1 81 ? -22.522 -4.269 19.979 1.00 89.50 81 TYR A C 1
ATOM 686 O O . TYR A 1 81 ? -21.943 -4.419 18.906 1.00 89.50 81 TYR A O 1
ATOM 694 N N . GLU A 1 82 ? -22.366 -3.154 20.695 1.00 90.25 82 GLU A N 1
ATOM 695 C CA . GLU A 1 82 ? -21.527 -2.044 20.239 1.00 90.25 82 GLU A CA 1
ATOM 696 C C . GLU A 1 82 ? -20.035 -2.385 20.300 1.00 90.25 82 GLU A C 1
ATOM 698 O O . GLU A 1 82 ? -19.278 -1.978 19.419 1.00 90.25 82 GLU A O 1
ATOM 703 N N . ILE A 1 83 ? -19.611 -3.151 21.309 1.00 92.38 83 ILE A N 1
ATOM 704 C CA . ILE A 1 83 ? -18.244 -3.677 21.397 1.00 92.38 83 ILE A CA 1
ATOM 705 C C . ILE A 1 83 ? -17.960 -4.627 20.236 1.00 92.38 83 ILE A C 1
ATOM 707 O O . ILE A 1 83 ? -16.920 -4.504 19.591 1.00 92.38 83 ILE A O 1
ATOM 711 N N . ASP A 1 84 ? -18.890 -5.527 19.928 1.00 93.69 84 ASP A N 1
ATOM 712 C CA . ASP A 1 84 ? -18.721 -6.474 18.825 1.00 93.69 84 ASP A CA 1
ATOM 713 C C . ASP A 1 84 ? -18.670 -5.757 17.470 1.00 93.69 84 ASP A C 1
ATOM 715 O O . ASP A 1 84 ? -17.833 -6.079 16.623 1.00 93.69 84 ASP A O 1
ATOM 719 N N . LEU A 1 85 ? -19.489 -4.718 17.278 1.00 94.31 85 LEU A N 1
ATOM 720 C CA . LEU A 1 85 ? -19.414 -3.858 16.095 1.00 94.31 85 LEU A CA 1
ATOM 721 C C . LEU A 1 85 ? -18.068 -3.131 15.975 1.00 94.31 85 LEU A C 1
ATOM 723 O O . LEU A 1 85 ? -17.521 -3.038 14.872 1.00 94.31 85 LEU A O 1
ATOM 727 N N . LEU A 1 86 ? -17.534 -2.599 17.078 1.00 94.81 86 LEU A N 1
ATOM 728 C CA . LEU A 1 86 ? -16.230 -1.931 17.081 1.00 94.81 86 LEU A CA 1
ATOM 729 C C . LEU A 1 86 ? -15.100 -2.902 16.737 1.00 94.81 86 LEU A C 1
ATOM 731 O O . LEU A 1 86 ? -14.270 -2.563 15.894 1.00 94.81 86 LEU A O 1
ATOM 735 N N . LYS A 1 87 ? -15.111 -4.116 17.301 1.00 95.19 87 LYS A N 1
ATOM 736 C CA . LYS A 1 87 ? -14.154 -5.183 16.963 1.00 95.19 87 LYS A CA 1
ATOM 737 C C . LYS A 1 87 ? -14.195 -5.532 15.479 1.00 95.19 87 LYS A C 1
ATOM 739 O O . LYS A 1 87 ? -13.184 -5.427 14.800 1.00 95.19 87 LYS A O 1
ATOM 744 N N . GLN A 1 88 ? -15.382 -5.806 14.932 1.00 96.19 88 GLN A N 1
ATOM 745 C CA . GLN A 1 88 ? -15.529 -6.100 13.501 1.00 96.19 88 GLN A CA 1
ATOM 746 C C . GLN A 1 88 ? -15.039 -4.955 12.606 1.00 96.19 88 GLN A C 1
ATOM 748 O O . GLN A 1 88 ? -14.593 -5.172 11.476 1.00 96.19 88 GLN A O 1
ATOM 753 N N . ARG A 1 89 ? -15.177 -3.706 13.064 1.00 96.31 89 ARG A N 1
ATOM 754 C CA . ARG A 1 89 ? -14.689 -2.539 12.330 1.00 96.31 89 ARG A CA 1
ATOM 755 C C . ARG A 1 89 ? -13.165 -2.430 12.398 1.00 96.31 89 ARG A C 1
ATOM 757 O O . ARG A 1 89 ? -12.568 -2.132 11.365 1.00 96.31 89 ARG A O 1
ATOM 764 N N . LEU A 1 90 ? -12.565 -2.692 13.559 1.00 97.56 90 LEU A N 1
ATOM 765 C CA . LEU A 1 90 ? -11.115 -2.795 13.730 1.00 97.56 90 LEU A CA 1
ATOM 766 C C . LEU A 1 90 ? -10.536 -3.882 12.822 1.00 97.56 90 LEU A C 1
ATOM 768 O O . LEU A 1 90 ? -9.694 -3.554 11.990 1.00 97.56 90 LEU A O 1
ATOM 772 N N . ASP A 1 91 ? -11.095 -5.095 12.842 1.00 97.56 91 ASP A N 1
ATOM 773 C CA . ASP A 1 91 ? -10.654 -6.213 11.993 1.00 97.56 91 ASP A CA 1
ATOM 774 C C . ASP A 1 91 ? -10.611 -5.822 10.506 1.00 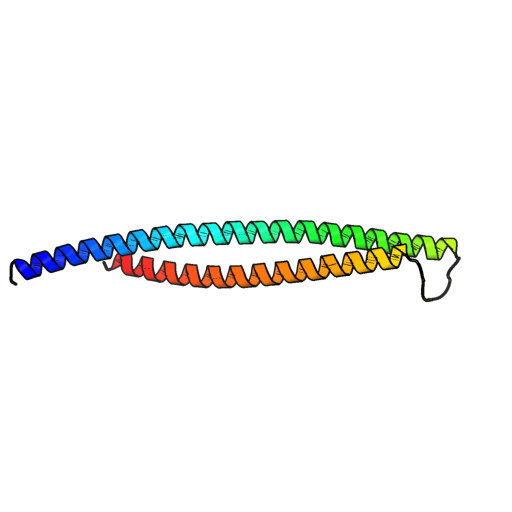97.56 91 ASP A C 1
ATOM 776 O O . ASP A 1 91 ? -9.658 -6.106 9.776 1.00 97.56 91 ASP A O 1
ATOM 780 N N . LYS A 1 92 ? -11.646 -5.112 10.033 1.00 97.12 92 LYS A N 1
ATOM 781 C CA . LYS A 1 92 ? -11.713 -4.622 8.647 1.00 97.12 92 LYS A CA 1
ATOM 782 C C . LYS A 1 92 ? -10.619 -3.603 8.341 1.00 97.12 92 LYS A C 1
ATOM 784 O O . LYS A 1 92 ? -10.051 -3.638 7.247 1.00 97.12 92 LYS A O 1
ATOM 789 N N . PHE A 1 93 ? -10.349 -2.675 9.257 1.00 97.19 93 PHE A N 1
ATOM 790 C CA . PHE A 1 93 ? -9.310 -1.668 9.056 1.00 97.19 93 PHE A CA 1
ATOM 791 C C . PHE A 1 93 ? -7.906 -2.261 9.137 1.00 97.19 93 PHE A C 1
ATOM 793 O O . PHE A 1 93 ? -7.074 -1.909 8.303 1.00 97.19 93 PHE A O 1
ATOM 800 N N . GLU A 1 94 ? -7.657 -3.197 10.046 1.00 97.62 94 GLU A N 1
ATOM 801 C CA . GLU A 1 94 ? -6.388 -3.918 10.163 1.00 97.62 94 GLU A CA 1
ATOM 802 C C . GLU A 1 94 ? -6.113 -4.776 8.924 1.00 97.62 94 GLU A C 1
ATOM 804 O O . GLU A 1 94 ? -5.033 -4.695 8.332 1.00 97.62 94 GLU A O 1
ATOM 809 N N . ALA A 1 95 ? -7.117 -5.512 8.436 1.00 97.88 95 ALA A N 1
ATOM 810 C CA . ALA A 1 95 ? -7.009 -6.246 7.178 1.00 97.88 95 ALA A CA 1
ATOM 811 C C . ALA A 1 95 ? -6.705 -5.307 5.997 1.00 97.88 95 ALA A C 1
ATOM 813 O O . ALA A 1 95 ? -5.898 -5.620 5.113 1.00 97.88 95 ALA A O 1
ATOM 814 N N . TYR A 1 96 ? -7.329 -4.125 5.975 1.00 97.31 96 TYR A N 1
ATOM 815 C CA . TYR A 1 96 ? -7.075 -3.130 4.939 1.00 97.31 96 TYR A CA 1
ATOM 816 C C . TYR A 1 96 ? -5.674 -2.511 5.040 1.00 97.31 96 TYR A C 1
ATOM 818 O O . TYR A 1 96 ? -5.012 -2.326 4.015 1.00 97.31 96 TYR A O 1
ATOM 826 N N . TYR A 1 97 ? -5.198 -2.250 6.256 1.00 98.06 97 TYR A N 1
ATOM 827 C CA . TYR A 1 97 ? -3.843 -1.790 6.539 1.00 98.06 97 TYR A CA 1
ATOM 828 C C . TYR A 1 97 ? -2.806 -2.801 6.041 1.00 98.06 97 TYR A C 1
ATOM 830 O O . TYR A 1 97 ? -1.922 -2.439 5.263 1.00 98.06 97 TYR A O 1
ATOM 838 N N . ALA A 1 98 ? -2.969 -4.083 6.386 1.00 97.94 98 ALA A N 1
ATOM 839 C CA . ALA A 1 98 ? -2.090 -5.161 5.936 1.00 97.94 98 ALA A CA 1
ATOM 840 C C . ALA A 1 98 ? -2.045 -5.265 4.401 1.00 97.94 98 ALA A C 1
ATOM 842 O O . ALA A 1 98 ? -0.979 -5.425 3.802 1.00 97.94 98 ALA A O 1
ATOM 843 N N . LYS A 1 99 ? -3.194 -5.095 3.732 1.00 98.06 99 LYS A N 1
ATOM 844 C CA . LYS A 1 99 ? -3.267 -5.069 2.264 1.00 98.06 99 LYS A CA 1
ATOM 845 C C . LYS A 1 99 ? -2.504 -3.889 1.658 1.00 98.06 99 LYS A C 1
ATOM 847 O O . LYS A 1 99 ? -1.867 -4.045 0.615 1.00 98.06 99 LYS A O 1
ATOM 852 N N . ILE A 1 100 ? -2.584 -2.704 2.263 1.00 97.56 100 ILE A N 1
ATOM 853 C CA . ILE A 1 100 ? -1.822 -1.537 1.802 1.00 97.56 100 ILE A CA 1
ATOM 854 C C . ILE A 1 100 ? -0.327 -1.769 1.994 1.00 97.56 100 ILE A C 1
ATOM 856 O O . ILE A 1 100 ? 0.432 -1.479 1.072 1.00 97.56 100 ILE A O 1
ATOM 860 N N . GLU A 1 101 ? 0.083 -2.352 3.118 1.00 97.81 101 GLU A N 1
ATOM 861 C CA . GLU A 1 101 ? 1.487 -2.673 3.375 1.00 97.81 101 GLU A CA 1
ATOM 862 C C . GLU A 1 101 ? 2.058 -3.630 2.327 1.00 97.81 101 GLU A C 1
ATOM 864 O O . GLU A 1 101 ? 3.099 -3.360 1.723 1.00 97.81 101 GLU A O 1
ATOM 869 N N . ALA A 1 102 ? 1.321 -4.699 2.020 1.00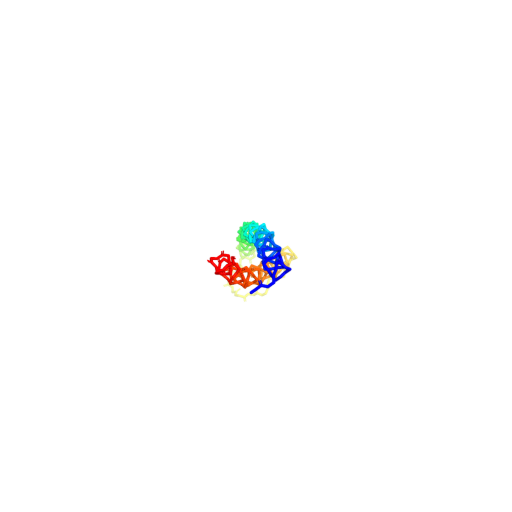 97.94 102 ALA A N 1
ATOM 870 C CA . ALA A 1 102 ? 1.698 -5.638 0.970 1.00 97.94 102 ALA A CA 1
ATOM 871 C C . ALA A 1 102 ? 1.811 -4.955 -0.406 1.00 97.94 102 ALA A C 1
ATOM 873 O O . ALA A 1 102 ? 2.742 -5.227 -1.167 1.00 97.94 102 ALA A O 1
ATOM 874 N N . ASN A 1 103 ? 0.896 -4.031 -0.727 1.00 97.56 103 ASN A N 1
ATOM 875 C CA . ASN A 1 103 ? 0.959 -3.262 -1.971 1.00 97.56 103 ASN A CA 1
ATOM 876 C C . ASN A 1 103 ? 2.168 -2.315 -2.014 1.00 97.56 103 ASN A C 1
ATOM 878 O O . ASN A 1 103 ? 2.816 -2.235 -3.054 1.00 97.56 103 ASN A O 1
ATOM 882 N N . ILE A 1 104 ? 2.499 -1.629 -0.913 1.00 98.00 104 ILE A N 1
ATOM 883 C CA . ILE A 1 104 ? 3.701 -0.783 -0.821 1.00 98.00 104 ILE A CA 1
ATOM 884 C C . ILE A 1 104 ? 4.946 -1.627 -1.085 1.00 98.00 104 ILE A C 1
ATOM 886 O O . ILE A 1 104 ? 5.794 -1.229 -1.886 1.00 98.00 104 ILE A O 1
ATOM 890 N N . HIS A 1 105 ? 5.043 -2.800 -0.457 1.00 97.19 105 HIS A N 1
ATOM 891 C CA . HIS A 1 105 ? 6.176 -3.699 -0.646 1.00 97.19 105 HIS A CA 1
ATOM 892 C C . HIS A 1 105 ? 6.296 -4.163 -2.105 1.00 97.19 105 HIS A C 1
ATOM 894 O O . HIS A 1 105 ? 7.369 -4.049 -2.702 1.00 97.19 105 HIS A O 1
ATOM 900 N N . ARG A 1 106 ? 5.183 -4.597 -2.715 1.00 97.44 106 ARG A N 1
ATOM 901 C CA . ARG A 1 106 ? 5.146 -4.992 -4.131 1.00 97.44 106 ARG A CA 1
ATOM 902 C C . ARG A 1 106 ? 5.594 -3.852 -5.049 1.00 97.44 106 ARG A C 1
ATOM 904 O O . ARG A 1 106 ? 6.513 -4.044 -5.839 1.00 97.44 106 ARG A O 1
ATOM 911 N N . CYS A 1 107 ? 5.002 -2.666 -4.912 1.00 95.81 107 CYS A N 1
ATOM 912 C CA . CYS A 1 107 ? 5.342 -1.514 -5.750 1.00 95.81 107 CYS A CA 1
ATOM 913 C C . CYS A 1 107 ? 6.793 -1.060 -5.555 1.00 95.81 107 CYS A C 1
ATOM 915 O O . CYS A 1 107 ? 7.441 -0.653 -6.512 1.00 95.81 107 CYS A O 1
ATOM 917 N N . THR A 1 108 ? 7.332 -1.162 -4.338 1.00 96.00 108 THR A N 1
ATOM 918 C CA . THR A 1 108 ? 8.744 -0.846 -4.076 1.00 96.00 108 THR A CA 1
ATOM 919 C C . THR A 1 108 ? 9.670 -1.806 -4.821 1.00 96.00 108 THR A C 1
ATOM 921 O O . THR A 1 108 ? 10.639 -1.362 -5.428 1.00 96.00 108 THR A O 1
ATOM 924 N N . LYS A 1 109 ? 9.347 -3.105 -4.842 1.00 97.06 109 LYS A N 1
ATOM 925 C CA . LYS A 1 109 ? 10.109 -4.106 -5.601 1.00 97.06 109 LYS A CA 1
ATOM 926 C C . LYS A 1 109 ? 10.041 -3.864 -7.112 1.00 97.06 109 LYS A C 1
ATOM 928 O O . LYS A 1 109 ? 11.060 -3.936 -7.789 1.00 97.06 109 LYS A O 1
ATOM 933 N N . GLU A 1 110 ? 8.856 -3.547 -7.633 1.00 95.44 110 GLU A N 1
ATOM 934 C CA . GLU A 1 110 ? 8.667 -3.191 -9.047 1.00 95.44 110 GLU A CA 1
ATOM 935 C C . GLU A 1 110 ? 9.454 -1.930 -9.432 1.00 95.44 110 GLU A C 1
ATOM 937 O O . GLU A 1 110 ? 10.032 -1.877 -10.517 1.00 95.44 110 GLU A O 1
ATOM 942 N N . ARG A 1 111 ? 9.518 -0.939 -8.533 1.00 96.50 111 ARG A N 1
ATOM 943 C CA . ARG A 1 111 ? 10.302 0.284 -8.729 1.00 96.50 111 ARG A CA 1
ATOM 944 C C . ARG A 1 111 ? 11.797 -0.011 -8.811 1.00 96.50 111 ARG A C 1
ATOM 946 O O . ARG A 1 111 ? 12.428 0.467 -9.739 1.00 96.50 111 ARG A O 1
ATOM 953 N N . ILE A 1 112 ? 12.334 -0.838 -7.910 1.00 95.88 112 ILE A N 1
ATOM 954 C CA . ILE A 1 112 ? 13.752 -1.246 -7.939 1.00 95.88 112 ILE A CA 1
ATOM 955 C C . ILE A 1 112 ? 14.092 -1.919 -9.275 1.00 95.88 112 ILE A C 1
ATOM 957 O O . ILE A 1 112 ? 15.062 -1.545 -9.923 1.00 95.88 112 ILE A O 1
ATOM 961 N N . ALA A 1 113 ? 13.249 -2.843 -9.744 1.00 95.31 113 ALA A N 1
ATOM 962 C CA . ALA A 1 113 ? 13.460 -3.486 -11.042 1.00 95.31 113 ALA A CA 1
ATOM 963 C C . ALA A 1 113 ? 13.424 -2.484 -12.217 1.00 95.31 113 ALA A C 1
ATOM 965 O O . ALA A 1 113 ? 14.146 -2.645 -13.199 1.00 95.31 113 ALA A O 1
ATOM 966 N N . ALA A 1 114 ? 12.593 -1.440 -12.136 1.00 93.62 114 ALA A N 1
ATOM 967 C CA . ALA A 1 114 ? 12.579 -0.366 -13.129 1.00 93.62 114 ALA A CA 1
ATOM 968 C C . ALA A 1 114 ? 13.822 0.543 -13.032 1.00 93.62 114 ALA A C 1
ATOM 970 O O . ALA A 1 114 ? 14.331 0.968 -14.065 1.00 93.62 114 ALA A O 1
ATOM 971 N N . GLU A 1 115 ? 14.348 0.801 -11.831 1.00 94.31 115 GLU A N 1
ATOM 972 C CA . GLU A 1 115 ? 15.607 1.537 -11.624 1.00 94.31 115 GLU A CA 1
ATOM 973 C C . GLU A 1 115 ? 16.801 0.769 -12.217 1.00 94.31 115 GLU A C 1
ATOM 975 O O . GLU A 1 115 ? 17.645 1.359 -12.889 1.00 94.31 115 GLU A O 1
ATOM 980 N N . GLU A 1 116 ? 16.841 -0.556 -12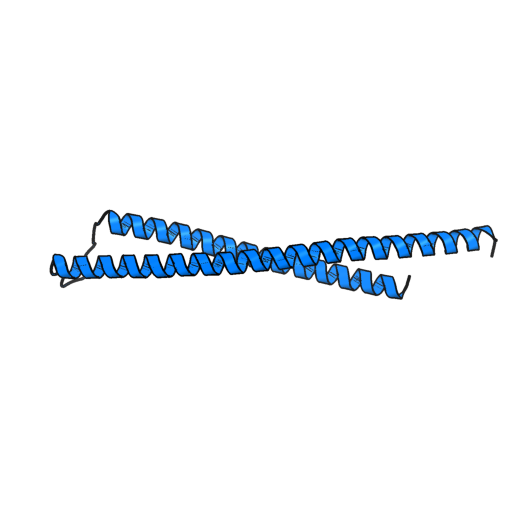.056 1.00 94.75 116 GLU A N 1
ATOM 981 C CA . GLU A 1 116 ? 17.853 -1.420 -12.681 1.00 94.75 116 GLU A CA 1
ATOM 982 C C . GLU A 1 116 ? 17.795 -1.353 -14.215 1.00 94.75 116 GLU A C 1
ATOM 984 O O . GLU A 1 116 ? 18.825 -1.214 -14.876 1.00 94.75 116 GLU A O 1
ATOM 989 N N . GLN A 1 117 ? 16.590 -1.389 -14.799 1.00 93.00 117 GLN A N 1
ATOM 990 C CA . GLN A 1 117 ? 16.408 -1.196 -16.243 1.00 93.00 117 GLN A CA 1
ATOM 991 C C . GLN A 1 117 ? 16.891 0.185 -16.698 1.00 93.00 117 GLN A C 1
ATOM 993 O O . GLN A 1 117 ? 17.477 0.306 -17.774 1.00 93.00 117 GLN A O 1
ATOM 998 N N . TYR A 1 118 ? 16.673 1.216 -15.879 1.00 91.31 118 TYR A N 1
ATOM 999 C CA . TYR A 1 118 ? 17.088 2.580 -16.188 1.00 91.31 118 TYR A CA 1
ATOM 1000 C C . TYR A 1 118 ? 18.605 2.686 -16.234 1.00 91.31 118 TYR A C 1
ATOM 1002 O O . TYR A 1 118 ? 19.147 3.203 -17.207 1.00 91.31 118 TYR A O 1
ATOM 1010 N N . ALA A 1 119 ? 19.288 2.108 -15.246 1.00 91.69 119 ALA A N 1
ATOM 1011 C CA . ALA A 1 119 ? 20.744 2.073 -15.201 1.00 91.69 119 ALA A CA 1
ATOM 1012 C C . ALA A 1 119 ? 21.349 1.387 -16.440 1.00 91.69 119 ALA A C 1
ATOM 1014 O O . ALA A 1 119 ? 22.340 1.865 -16.991 1.00 91.69 119 ALA A O 1
ATOM 1015 N N . ILE A 1 120 ? 20.737 0.300 -16.927 1.00 92.88 120 ILE A N 1
ATOM 1016 C CA . ILE A 1 120 ? 21.188 -0.386 -18.150 1.00 92.88 120 ILE A CA 1
ATOM 1017 C C . ILE A 1 120 ? 21.031 0.521 -19.377 1.00 92.88 120 ILE A C 1
ATOM 1019 O O . ILE A 1 120 ? 21.954 0.650 -20.180 1.00 92.88 120 ILE A O 1
ATOM 1023 N N . ILE A 1 121 ? 19.877 1.171 -19.529 1.00 91.81 121 ILE A N 1
ATOM 1024 C CA . ILE A 1 121 ? 19.601 2.064 -20.666 1.00 91.81 121 ILE A CA 1
ATOM 1025 C C . ILE A 1 121 ? 20.513 3.290 -20.636 1.00 91.81 121 ILE A C 1
ATOM 1027 O O . ILE A 1 121 ? 20.998 3.734 -21.678 1.00 91.81 121 ILE A O 1
ATOM 1031 N N . GLU A 1 122 ? 20.804 3.805 -19.445 1.00 87.88 122 GLU A N 1
ATOM 1032 C CA . GLU A 1 122 ? 21.771 4.875 -19.254 1.00 87.88 122 GLU A CA 1
ATOM 1033 C C . GLU A 1 122 ? 23.175 4.436 -19.699 1.00 87.88 122 GLU A C 1
ATOM 1035 O O . GLU A 1 122 ? 23.814 5.139 -20.481 1.00 87.88 122 GLU A O 1
ATOM 1040 N N . GLN A 1 123 ? 23.621 3.235 -19.316 1.00 89.56 123 GLN A N 1
ATOM 1041 C CA . GLN A 1 123 ? 24.884 2.665 -19.800 1.00 89.56 123 GLN A CA 1
ATOM 1042 C C . GLN A 1 123 ? 24.915 2.537 -21.325 1.00 89.56 123 GLN A C 1
ATOM 1044 O O . GLN A 1 123 ? 25.891 2.954 -21.949 1.00 89.56 123 GLN A O 1
ATOM 1049 N N . MET A 1 124 ? 23.839 2.030 -21.936 1.00 88.94 124 MET A N 1
ATOM 1050 C CA . MET A 1 124 ? 23.714 1.934 -23.395 1.00 88.94 124 MET A CA 1
ATOM 1051 C C . MET A 1 124 ? 23.808 3.308 -24.069 1.00 88.94 124 MET A C 1
ATOM 1053 O O . MET A 1 124 ? 24.395 3.419 -25.141 1.00 88.94 124 MET A O 1
ATOM 1057 N N . SER A 1 125 ? 23.290 4.363 -23.432 1.00 84.38 125 SER A N 1
ATOM 1058 C CA . SER A 1 125 ? 23.361 5.728 -23.964 1.00 84.38 125 SER A CA 1
ATOM 1059 C C . SER A 1 125 ? 24.785 6.288 -24.044 1.00 84.38 125 SER A C 1
ATOM 1061 O O . SER A 1 125 ? 25.062 7.089 -24.934 1.00 84.38 125 SER A O 1
ATOM 1063 N N . TYR A 1 126 ? 25.699 5.848 -23.170 1.00 83.38 126 TYR A N 1
ATOM 1064 C CA . TYR A 1 126 ? 27.103 6.277 -23.201 1.00 83.38 126 TYR A CA 1
ATOM 1065 C C . TYR A 1 126 ? 27.912 5.613 -24.324 1.00 83.38 126 TYR A C 1
ATOM 1067 O O . TYR A 1 126 ? 28.931 6.161 -24.742 1.00 83.38 126 TYR A O 1
ATOM 1075 N N . VAL A 1 127 ? 27.481 4.441 -24.803 1.00 83.19 127 VAL A N 1
ATOM 1076 C CA . VAL A 1 127 ? 28.191 3.649 -25.827 1.00 83.19 127 VAL A CA 1
ATOM 1077 C C . VAL A 1 127 ? 27.547 3.696 -27.220 1.00 83.19 127 VAL A C 1
ATOM 1079 O O . VAL A 1 127 ? 28.151 3.196 -28.170 1.00 83.19 127 VAL A O 1
ATOM 1082 N N . ALA A 1 128 ? 26.356 4.290 -27.355 1.00 71.81 128 ALA A N 1
ATOM 1083 C CA . ALA A 1 128 ? 25.617 4.456 -28.616 1.00 71.81 128 ALA A CA 1
ATOM 1084 C C . ALA A 1 128 ? 26.021 5.719 -29.403 1.00 71.81 128 ALA A C 1
ATOM 1086 O O . ALA A 1 128 ? 26.196 5.620 -30.642 1.00 71.81 128 ALA A O 1
#